Protein AF-A0A945ETF1-F1 (afdb_monomer)

Foldseek 3Di:
DPVVVVVVVVVVCVVVVVVVCCVVCVVVVVVVVVVVVVLVVVQVVCVVVVHHHPVVVVVVVVVVVVPD

pLDDT: mean 85.5, std 10.38, range [50.06, 96.06]

Solvent-accessible surface area (backbone atoms only — not comparable to full-atom values): 3860 Å² total; per-residue (Å²): 131,63,75,62,56,54,53,52,52,49,51,50,51,50,53,52,50,51,53,50,48,45,68,70,45,39,64,58,50,53,52,51,53,51,51,52,52,49,52,51,52,51,36,51,51,28,51,77,71,74,41,75,46,61,68,58,56,49,52,53,52,56,53,57,65,75,76,115

Secondary structure (DSSP, 8-state):
-HHHHHHHHHHHHHHHHHHHHHHHHHHHHHHHHHHHHHHHHHHHHHHHTTPPPHHHHHHHHHHHHTT-

Sequence (68 aa):
MTRGNEKILGIVFVIIGAALFISFAGRFLVEIIGAIISIMIINYGLKLQGLPAIWMLMMQWIHSFKFK

Structure (mmCIF, N/CA/C/O backbone):
data_AF-A0A945ETF1-F1
#
_entry.id   AF-A0A945ETF1-F1
#
loop_
_atom_site.group_PDB
_atom_site.id
_atom_site.type_symbol
_atom_site.label_atom_id
_atom_site.label_alt_id
_atom_site.label_comp_id
_atom_site.label_asym_id
_atom_site.label_entity_id
_atom_site.label_seq_id
_atom_site.pdbx_PDB_ins_code
_atom_site.Cartn_x
_atom_site.Cartn_y
_atom_site.Cartn_z
_atom_site.occupancy
_atom_site.B_iso_or_equiv
_atom_site.auth_seq_id
_atom_site.auth_comp_id
_atom_site.auth_asym_id
_atom_site.auth_atom_id
_atom_site.pdbx_PDB_model_num
ATOM 1 N N . MET A 1 1 ? 33.827 4.548 -31.144 1.00 54.66 1 MET A N 1
ATOM 2 C CA . MET A 1 1 ? 32.395 4.491 -31.528 1.00 54.66 1 MET A CA 1
ATOM 3 C C . MET A 1 1 ? 31.550 3.543 -30.656 1.00 54.66 1 MET A C 1
ATOM 5 O O . MET A 1 1 ? 30.366 3.412 -30.912 1.00 54.66 1 MET A O 1
ATOM 9 N N . THR A 1 2 ? 32.085 2.931 -29.590 1.00 59.38 2 THR A N 1
ATOM 10 C CA . THR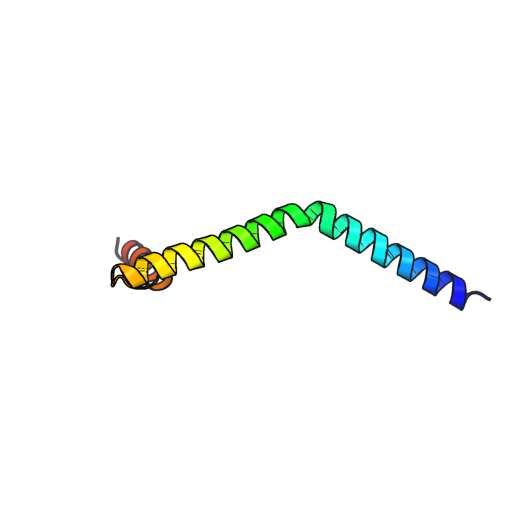 A 1 2 ? 31.394 1.901 -28.777 1.00 59.38 2 THR A CA 1
ATOM 11 C C . THR A 1 2 ? 30.552 2.438 -27.608 1.00 59.38 2 THR A C 1
ATOM 13 O O . THR A 1 2 ? 29.482 1.907 -27.336 1.00 59.38 2 THR A O 1
ATOM 16 N N . ARG A 1 3 ? 30.945 3.558 -26.982 1.00 63.34 3 ARG A N 1
ATOM 17 C CA . ARG A 1 3 ? 30.218 4.157 -25.835 1.00 63.34 3 ARG A CA 1
ATOM 18 C C . ARG A 1 3 ? 28.785 4.623 -26.137 1.00 63.34 3 ARG A C 1
ATOM 20 O O . ARG A 1 3 ? 27.980 4.734 -25.217 1.00 63.34 3 ARG A O 1
ATOM 27 N N . GLY A 1 4 ? 28.478 4.960 -27.392 1.00 67.88 4 GLY A N 1
ATOM 28 C CA . GLY A 1 4 ? 27.141 5.414 -27.797 1.00 67.88 4 GLY A CA 1
ATOM 29 C C . GLY A 1 4 ? 26.128 4.270 -27.835 1.00 67.88 4 GLY A C 1
ATOM 30 O O . GLY A 1 4 ? 25.041 4.394 -27.278 1.00 67.88 4 GLY A O 1
ATOM 31 N N . ASN A 1 5 ? 26.522 3.131 -28.412 1.00 75.69 5 ASN A N 1
ATOM 32 C CA . ASN A 1 5 ? 25.654 1.960 -28.537 1.00 75.69 5 ASN A CA 1
ATOM 33 C C . ASN A 1 5 ? 25.335 1.322 -27.181 1.00 75.69 5 ASN A C 1
ATOM 35 O O . ASN A 1 5 ? 24.193 0.941 -26.955 1.00 75.69 5 ASN A O 1
ATOM 39 N N . GLU A 1 6 ? 26.296 1.262 -26.258 1.00 84.56 6 GLU A N 1
ATOM 40 C CA . GLU A 1 6 ? 26.078 0.706 -24.912 1.00 84.56 6 GLU A CA 1
ATOM 41 C C . GLU A 1 6 ? 25.061 1.519 -24.101 1.00 84.56 6 GLU A C 1
ATOM 43 O O . GLU A 1 6 ? 24.209 0.952 -23.420 1.00 84.56 6 GLU A O 1
ATOM 48 N N . LYS A 1 7 ? 25.094 2.854 -24.216 1.00 82.50 7 LYS A N 1
ATOM 49 C CA . LYS A 1 7 ? 24.104 3.729 -23.570 1.00 82.50 7 LYS A CA 1
ATOM 50 C C . LYS A 1 7 ? 22.700 3.515 -24.128 1.00 82.50 7 LYS A C 1
ATOM 52 O O . LYS A 1 7 ? 21.747 3.455 -23.358 1.00 82.50 7 LYS A O 1
ATOM 57 N N . ILE A 1 8 ? 22.576 3.388 -25.448 1.00 90.25 8 ILE A N 1
ATOM 58 C CA . ILE A 1 8 ? 21.288 3.136 -26.107 1.00 90.25 8 ILE A CA 1
ATOM 59 C C . ILE A 1 8 ? 20.746 1.767 -25.686 1.00 90.25 8 ILE A C 1
ATOM 61 O O . ILE A 1 8 ? 19.588 1.667 -25.291 1.00 90.25 8 ILE A O 1
ATOM 65 N N . LEU A 1 9 ? 21.596 0.737 -25.681 1.00 90.38 9 LEU A N 1
ATOM 66 C CA . LEU A 1 9 ? 21.236 -0.606 -25.228 1.00 90.38 9 LEU A CA 1
ATOM 67 C C . LEU A 1 9 ? 20.755 -0.591 -23.766 1.00 90.38 9 LEU A C 1
ATOM 69 O O . LEU A 1 9 ? 19.724 -1.176 -23.448 1.00 90.38 9 LEU A O 1
ATOM 73 N N . GLY A 1 10 ? 21.454 0.139 -22.890 1.00 91.38 10 GLY A N 1
ATOM 74 C CA . GLY A 1 10 ? 21.067 0.306 -21.489 1.00 91.38 10 GLY A CA 1
ATOM 75 C C . GLY A 1 10 ? 19.694 0.960 -21.318 1.00 91.38 10 GLY A C 1
ATOM 76 O O . GLY A 1 10 ? 18.876 0.469 -20.544 1.00 91.38 10 GLY A O 1
ATOM 77 N N . ILE A 1 11 ? 19.399 2.018 -22.081 1.00 93.56 11 ILE A N 1
ATOM 78 C CA . ILE A 1 11 ? 18.079 2.671 -22.068 1.00 93.56 11 ILE A CA 1
ATOM 79 C C . ILE A 1 11 ? 16.985 1.692 -22.519 1.00 93.56 11 ILE A C 1
ATOM 81 O O . ILE A 1 11 ? 15.929 1.626 -21.893 1.00 93.56 11 ILE A O 1
ATOM 85 N N . VAL A 1 12 ? 17.245 0.886 -23.553 1.00 95.00 12 VAL A N 1
ATOM 86 C CA . VAL A 1 12 ? 16.302 -0.139 -24.029 1.00 95.00 12 VAL A CA 1
ATOM 87 C C . VAL A 1 12 ? 16.013 -1.176 -22.939 1.00 95.00 12 VAL A C 1
ATOM 89 O O . VAL A 1 12 ? 14.848 -1.488 -22.692 1.00 95.00 12 VAL A O 1
ATOM 92 N N . PHE A 1 13 ? 17.037 -1.656 -22.228 1.00 96.06 13 PHE A N 1
ATOM 93 C CA . PHE A 1 13 ? 16.847 -2.581 -21.107 1.00 96.06 13 PHE A CA 1
ATOM 94 C C . PHE A 1 13 ? 16.049 -1.968 -19.954 1.00 96.06 13 PHE A C 1
ATOM 96 O O . PHE A 1 13 ? 15.197 -2.650 -19.388 1.00 96.06 13 PHE A O 1
ATOM 103 N N . VAL A 1 14 ? 16.267 -0.68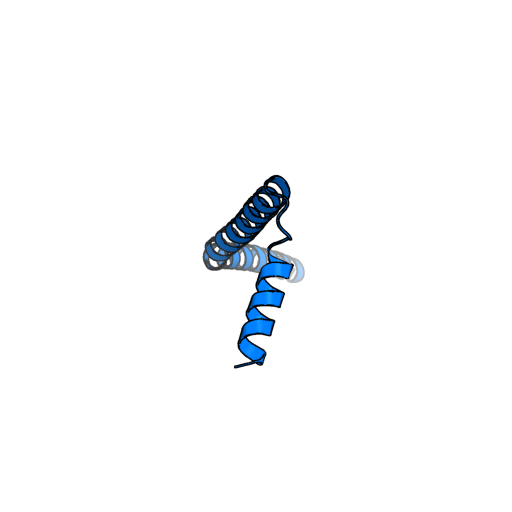9 -19.629 1.00 95.75 14 VAL A N 1
ATOM 104 C CA . VAL A 1 14 ? 15.479 0.015 -18.602 1.00 95.75 14 VAL A CA 1
ATOM 105 C C . VAL A 1 14 ? 14.008 0.096 -19.005 1.00 95.75 14 VAL A C 1
ATOM 107 O O . VAL A 1 14 ? 13.139 -0.199 -18.188 1.00 95.75 14 VAL A O 1
ATOM 110 N N . ILE A 1 15 ? 13.717 0.442 -20.261 1.00 95.69 15 ILE A N 1
ATOM 111 C CA . ILE A 1 15 ? 12.339 0.547 -20.759 1.00 95.69 15 ILE A CA 1
ATOM 112 C C . ILE A 1 15 ? 11.643 -0.819 -20.726 1.00 95.69 15 ILE A C 1
ATOM 114 O O . ILE A 1 15 ? 10.531 -0.926 -20.211 1.00 95.69 15 ILE A O 1
ATOM 118 N N . ILE A 1 16 ? 12.299 -1.872 -21.223 1.00 95.94 16 ILE A N 1
ATOM 119 C CA . ILE A 1 16 ? 11.739 -3.231 -21.228 1.00 95.94 16 ILE A CA 1
ATOM 120 C C . ILE A 1 16 ? 11.545 -3.738 -19.796 1.00 95.94 16 ILE A C 1
ATOM 122 O O . ILE A 1 16 ? 10.484 -4.264 -19.468 1.00 95.94 16 ILE A O 1
ATOM 126 N N . GLY A 1 17 ? 12.538 -3.544 -18.926 1.00 93.31 17 GLY A N 1
ATOM 127 C CA . GLY A 1 17 ? 12.462 -3.935 -17.521 1.00 93.31 17 GLY A CA 1
ATOM 128 C C . GLY A 1 17 ? 11.325 -3.229 -16.784 1.00 93.31 17 GLY A C 1
ATOM 129 O O . GLY A 1 17 ? 10.563 -3.882 -16.076 1.00 93.31 17 GLY A O 1
ATOM 130 N N . ALA A 1 18 ? 11.151 -1.924 -17.002 1.00 91.19 18 ALA A N 1
ATOM 131 C CA . ALA A 1 18 ? 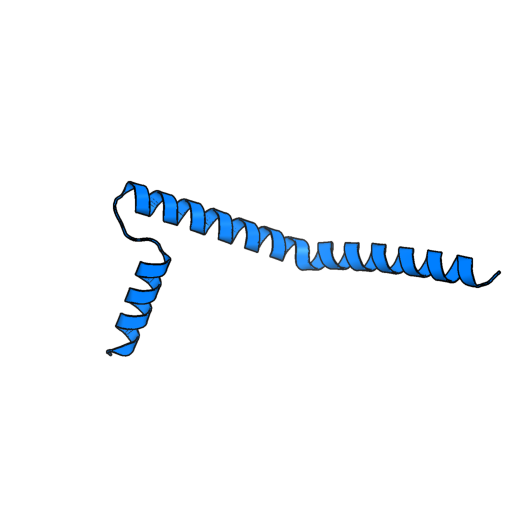10.049 -1.160 -16.426 1.00 91.19 18 ALA A CA 1
ATOM 132 C C . ALA A 1 18 ? 8.685 -1.629 -16.956 1.00 91.19 18 ALA A C 1
ATOM 134 O O . ALA A 1 18 ? 7.754 -1.808 -16.173 1.00 91.19 18 ALA A O 1
ATOM 135 N N . ALA A 1 19 ? 8.566 -1.886 -18.262 1.00 91.00 19 ALA A N 1
ATOM 136 C CA . ALA A 1 19 ? 7.333 -2.392 -18.861 1.00 91.00 19 ALA A CA 1
ATOM 137 C C . ALA A 1 19 ? 6.959 -3.783 -18.323 1.00 91.00 19 ALA A C 1
ATOM 139 O O . ALA A 1 19 ? 5.803 -4.016 -17.975 1.00 91.00 19 ALA A O 1
ATOM 140 N N . LEU A 1 20 ? 7.932 -4.691 -18.191 1.00 91.06 20 LEU A N 1
ATOM 141 C CA . LEU A 1 20 ? 7.719 -6.008 -17.587 1.00 91.06 20 LEU A CA 1
ATOM 142 C C . LEU A 1 20 ? 7.340 -5.885 -16.111 1.00 91.06 20 LEU A C 1
ATOM 144 O O . LEU A 1 20 ? 6.374 -6.508 -15.680 1.00 91.06 20 LEU A O 1
ATOM 148 N N . PHE A 1 21 ? 8.042 -5.045 -15.349 1.00 87.94 21 PHE A N 1
ATOM 149 C CA . PHE A 1 21 ? 7.727 -4.800 -13.945 1.00 87.94 21 PHE A CA 1
ATOM 150 C C . PHE A 1 21 ? 6.295 -4.289 -13.770 1.00 87.94 21 PHE A C 1
ATOM 152 O O . PHE A 1 21 ? 5.553 -4.827 -12.957 1.00 87.94 21 PHE A O 1
ATOM 159 N N . ILE A 1 22 ? 5.866 -3.312 -14.571 1.00 88.00 22 ILE A N 1
ATOM 160 C CA . ILE A 1 22 ? 4.494 -2.793 -14.530 1.00 88.00 22 ILE A CA 1
ATOM 161 C C . ILE A 1 22 ? 3.487 -3.855 -14.992 1.00 88.00 22 ILE A C 1
ATOM 163 O O . ILE A 1 22 ? 2.418 -3.964 -14.405 1.00 88.00 22 ILE A O 1
ATOM 167 N N . SER A 1 23 ? 3.807 -4.670 -15.998 1.00 86.00 23 SER A N 1
ATOM 168 C CA . SER A 1 23 ? 2.904 -5.728 -16.472 1.00 86.00 23 SER A CA 1
ATOM 169 C C . SER A 1 23 ? 2.669 -6.808 -15.407 1.00 86.00 23 SER A C 1
ATOM 171 O O . SER A 1 23 ? 1.533 -7.212 -15.164 1.00 86.00 23 SER A O 1
ATOM 173 N N . PHE A 1 24 ? 3.725 -7.231 -14.704 1.00 86.25 24 PHE A N 1
ATOM 174 C CA . PHE A 1 24 ? 3.626 -8.260 -13.666 1.00 86.25 24 PHE A CA 1
ATOM 175 C C . PHE A 1 24 ? 3.150 -7.714 -12.312 1.00 86.25 24 PHE A C 1
ATOM 177 O O . PHE A 1 24 ? 2.312 -8.334 -11.660 1.00 86.25 24 PHE A O 1
ATOM 184 N N . ALA A 1 25 ? 3.652 -6.556 -11.879 1.00 85.56 25 ALA A N 1
ATOM 185 C CA . ALA A 1 25 ? 3.358 -5.974 -10.568 1.00 85.56 25 ALA A CA 1
ATOM 186 C C . ALA A 1 25 ? 2.247 -4.912 -10.597 1.00 85.56 25 ALA A C 1
ATOM 188 O O . ALA A 1 25 ? 1.806 -4.459 -9.545 1.00 85.56 25 ALA A O 1
ATOM 189 N N . GLY A 1 26 ? 1.761 -4.509 -11.773 1.00 81.56 26 GLY A N 1
ATOM 190 C CA . GLY A 1 26 ? 0.749 -3.458 -11.911 1.00 81.56 26 GLY A CA 1
ATOM 191 C C . GLY A 1 26 ? -0.566 -3.818 -11.234 1.00 81.56 26 GLY A C 1
ATOM 192 O O . GLY A 1 26 ? -1.124 -3.002 -10.505 1.00 81.56 26 GLY A O 1
ATOM 193 N N . ARG A 1 27 ? -1.025 -5.066 -11.384 1.00 85.94 27 ARG A N 1
ATOM 194 C CA . ARG A 1 27 ? -2.220 -5.547 -10.674 1.00 85.94 27 ARG A CA 1
ATOM 195 C C . ARG A 1 27 ? -2.026 -5.509 -9.156 1.00 85.94 27 ARG A C 1
ATOM 197 O O . ARG A 1 27 ? -2.900 -5.030 -8.444 1.00 85.94 27 ARG A O 1
ATOM 204 N N . PHE A 1 28 ? -0.855 -5.930 -8.682 1.00 87.25 28 PHE A N 1
ATOM 205 C CA . PHE A 1 28 ? -0.499 -5.881 -7.265 1.00 87.25 28 PHE A CA 1
ATOM 206 C C . PHE A 1 28 ? -0.459 -4.439 -6.726 1.00 87.25 28 PHE A C 1
ATOM 208 O O . PHE A 1 28 ? -0.969 -4.171 -5.642 1.00 87.25 28 PHE A O 1
ATOM 215 N N . LEU A 1 29 ? 0.060 -3.484 -7.504 1.00 86.38 29 LEU A N 1
ATOM 216 C CA . LEU A 1 29 ? 0.039 -2.055 -7.167 1.00 86.38 29 LEU A CA 1
ATOM 217 C C . LEU A 1 29 ? -1.386 -1.508 -7.041 1.00 86.38 29 LEU A C 1
ATOM 219 O O . LEU A 1 29 ? -1.681 -0.788 -6.088 1.00 86.38 29 LEU A O 1
ATOM 223 N N . VAL A 1 30 ? -2.276 -1.860 -7.974 1.00 88.44 30 VAL A N 1
ATOM 224 C CA . VAL A 1 30 ? -3.688 -1.448 -7.918 1.00 88.44 30 VAL A CA 1
ATOM 225 C C . VAL A 1 30 ? -4.372 -2.022 -6.676 1.00 88.44 30 VAL A C 1
ATOM 227 O O . VAL A 1 30 ? -5.086 -1.296 -5.985 1.00 88.44 30 VAL A O 1
ATOM 230 N N . GLU A 1 31 ? -4.117 -3.289 -6.350 1.00 89.62 31 GLU A N 1
ATOM 231 C CA . GLU A 1 31 ? -4.663 -3.935 -5.151 1.00 89.62 31 GLU A CA 1
ATOM 232 C C . GLU A 1 31 ? -4.151 -3.278 -3.856 1.00 89.62 31 GLU A C 1
ATOM 234 O O . GLU A 1 31 ? -4.947 -3.024 -2.951 1.00 89.62 31 GLU A O 1
ATOM 239 N N . ILE A 1 32 ? -2.867 -2.897 -3.783 1.00 91.44 32 ILE A N 1
ATOM 240 C CA . ILE A 1 32 ? -2.312 -2.145 -2.642 1.00 91.44 32 ILE A CA 1
ATOM 241 C C . ILE A 1 32 ? -3.002 -0.788 -2.483 1.00 91.44 32 ILE A C 1
ATOM 243 O O . ILE A 1 32 ? -3.421 -0.433 -1.380 1.00 91.44 32 ILE A O 1
ATOM 247 N N . ILE A 1 33 ? -3.131 -0.018 -3.567 1.00 93.25 33 ILE A N 1
ATOM 248 C CA . ILE A 1 33 ? -3.784 1.297 -3.521 1.00 93.25 33 ILE A CA 1
ATOM 249 C C . ILE A 1 33 ? -5.242 1.143 -3.070 1.00 93.25 33 ILE A C 1
ATOM 251 O O . ILE A 1 33 ? -5.697 1.879 -2.192 1.00 93.25 33 ILE A O 1
ATOM 255 N N . GLY A 1 34 ? -5.958 0.152 -3.609 1.00 93.19 34 GLY A N 1
ATOM 256 C CA . GLY A 1 34 ? -7.325 -0.166 -3.201 1.00 93.19 34 GLY A CA 1
ATOM 257 C C . GLY A 1 34 ? -7.432 -0.529 -1.718 1.00 93.19 34 GLY A C 1
ATOM 258 O O . GLY A 1 34 ? -8.337 -0.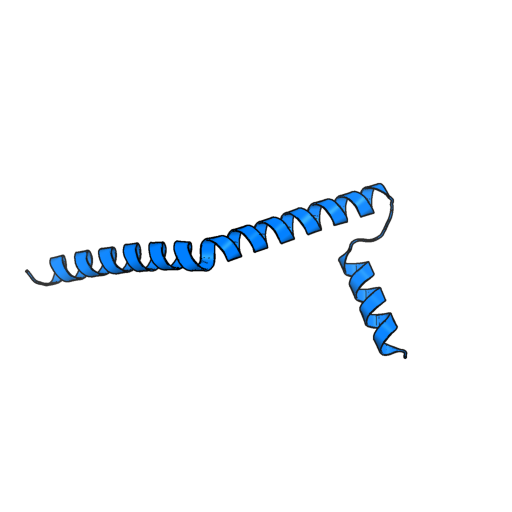047 -1.031 1.00 93.19 34 GLY A O 1
ATOM 259 N N . ALA A 1 35 ? -6.484 -1.310 -1.194 1.00 91.62 35 ALA A N 1
ATOM 260 C CA . ALA A 1 35 ? -6.424 -1.651 0.224 1.00 91.62 35 ALA A CA 1
ATOM 261 C C . ALA A 1 35 ? -6.209 -0.408 1.105 1.00 91.62 35 ALA A C 1
ATOM 263 O O . ALA A 1 35 ? -6.918 -0.233 2.097 1.00 91.62 35 ALA A O 1
ATOM 264 N N . ILE A 1 36 ? -5.299 0.495 0.722 1.00 92.94 36 ILE A N 1
ATOM 265 C CA . ILE A 1 36 ? -5.042 1.746 1.455 1.00 92.94 36 ILE A CA 1
ATOM 266 C C . ILE A 1 36 ? -6.300 2.622 1.490 1.00 92.94 36 ILE A C 1
ATOM 268 O O . ILE A 1 36 ? -6.716 3.054 2.566 1.00 92.94 36 ILE A O 1
ATOM 272 N N . ILE A 1 37 ? -6.937 2.849 0.337 1.00 94.81 37 ILE A N 1
ATOM 273 C CA . ILE A 1 37 ? -8.166 3.651 0.245 1.00 94.81 37 ILE A CA 1
ATOM 274 C C . ILE A 1 37 ? -9.272 3.031 1.106 1.00 94.81 37 ILE A C 1
ATOM 276 O O . ILE A 1 37 ? -9.937 3.739 1.862 1.00 94.81 37 ILE A O 1
ATOM 280 N N . SER A 1 38 ? -9.433 1.708 1.052 1.00 93.12 38 SER A N 1
ATOM 281 C CA . SER A 1 38 ? -10.429 0.994 1.857 1.00 93.12 38 SER A CA 1
ATOM 282 C C . SER A 1 38 ? -10.192 1.192 3.357 1.00 93.12 38 SER A C 1
ATOM 284 O O . SER A 1 38 ? -11.122 1.540 4.082 1.00 93.12 38 SER A O 1
ATOM 286 N N . ILE A 1 39 ? -8.946 1.058 3.827 1.00 91.88 39 ILE A N 1
ATOM 287 C CA . ILE A 1 39 ? -8.584 1.312 5.232 1.00 91.88 39 ILE A CA 1
ATOM 288 C C . ILE A 1 39 ? -8.902 2.759 5.625 1.00 91.88 39 ILE A C 1
ATOM 290 O O . ILE A 1 39 ? -9.445 2.989 6.705 1.00 91.88 39 ILE A O 1
ATOM 294 N N . MET A 1 40 ? -8.607 3.735 4.759 1.00 90.75 40 MET A N 1
ATOM 295 C CA . MET A 1 40 ? -8.921 5.143 5.019 1.00 90.75 40 MET A CA 1
ATOM 296 C C . MET A 1 40 ? -10.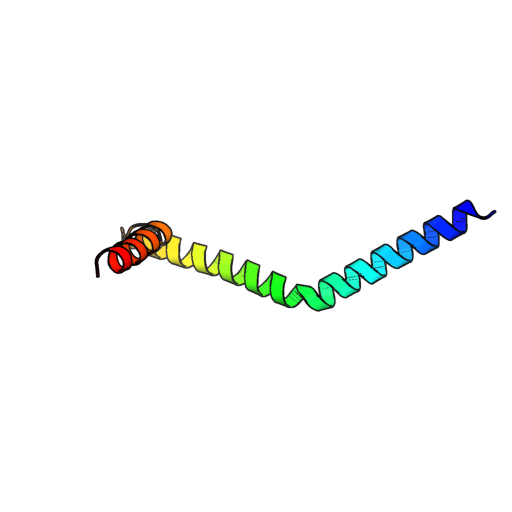428 5.380 5.159 1.00 90.75 40 MET A C 1
ATOM 298 O O . MET A 1 40 ? -10.844 6.052 6.103 1.00 90.75 40 MET A O 1
ATOM 302 N N . ILE A 1 41 ? -11.241 4.806 4.267 1.00 94.19 41 ILE A N 1
ATOM 303 C CA . ILE A 1 41 ? -12.707 4.908 4.314 1.00 94.19 41 ILE A CA 1
ATOM 304 C C . ILE A 1 41 ? -13.245 4.295 5.605 1.00 94.19 41 ILE A C 1
ATOM 306 O O . ILE A 1 41 ? -14.040 4.933 6.295 1.00 94.19 41 ILE A O 1
ATOM 310 N N . ILE A 1 42 ? -12.793 3.092 5.970 1.00 91.56 42 ILE A N 1
ATOM 311 C CA . ILE A 1 42 ? -13.251 2.442 7.203 1.00 91.56 42 ILE A CA 1
ATOM 312 C C . ILE A 1 42 ? -12.832 3.271 8.422 1.00 91.56 42 ILE A C 1
ATOM 314 O O . ILE A 1 42 ? -13.648 3.514 9.308 1.00 91.56 42 ILE A O 1
ATOM 318 N N . ASN A 1 43 ? -11.593 3.770 8.463 1.00 92.00 43 ASN A N 1
ATOM 319 C CA . ASN A 1 43 ? -11.117 4.592 9.573 1.00 92.00 43 ASN A CA 1
ATOM 320 C C . ASN A 1 43 ? -11.911 5.903 9.703 1.00 92.00 43 ASN A C 1
ATOM 322 O O . ASN A 1 43 ? -12.234 6.336 10.809 1.00 92.00 43 ASN A O 1
ATOM 326 N N . TYR A 1 44 ? -12.267 6.519 8.576 1.00 91.44 44 TYR A N 1
ATOM 327 C CA . TYR A 1 44 ? -13.132 7.692 8.556 1.00 91.44 44 TYR A CA 1
ATOM 328 C C . TYR A 1 44 ? -14.555 7.364 9.035 1.00 91.44 44 TYR A C 1
ATOM 330 O O . TYR A 1 44 ? -15.104 8.099 9.853 1.00 91.44 44 TYR A O 1
ATOM 338 N N . GLY A 1 45 ? -15.125 6.234 8.608 1.00 93.25 45 GLY A N 1
ATOM 339 C CA . GLY A 1 45 ? -16.425 5.753 9.081 1.00 93.25 45 GLY A CA 1
ATOM 340 C C . GLY A 1 45 ? -16.453 5.502 10.591 1.00 93.25 45 GLY A C 1
ATOM 341 O O . GLY A 1 45 ? -17.377 5.944 11.269 1.00 93.25 45 GLY A O 1
ATOM 342 N N . LEU A 1 46 ? -15.406 4.879 11.141 1.00 93.06 46 LEU A N 1
ATOM 343 C CA . LEU A 1 46 ? -15.254 4.686 12.588 1.00 93.06 46 LEU A CA 1
ATOM 344 C C . LEU A 1 46 ? -15.195 6.023 13.327 1.00 93.06 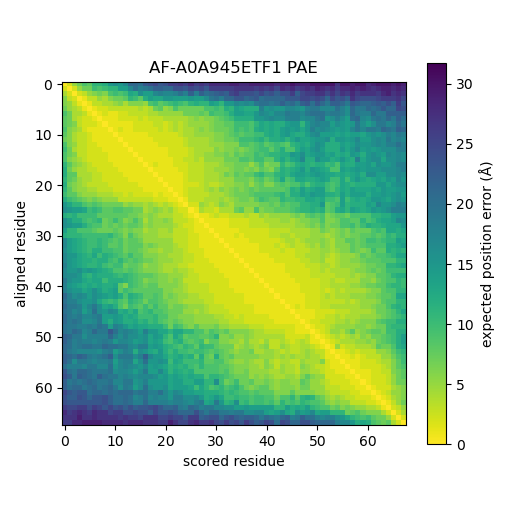46 LEU A C 1
ATOM 346 O O . LEU A 1 46 ? -15.900 6.207 14.317 1.00 93.06 46 LEU A O 1
ATOM 350 N N . LYS A 1 47 ? -14.433 6.988 12.799 1.00 91.50 47 LYS A N 1
ATOM 351 C CA . LYS A 1 47 ? -14.369 8.341 13.361 1.00 91.50 47 LYS A CA 1
ATOM 352 C C . LYS A 1 47 ? -15.747 9.008 13.404 1.00 91.50 47 LYS A C 1
ATOM 354 O O . LYS A 1 47 ? -16.074 9.630 14.411 1.00 91.50 47 LYS A O 1
ATOM 359 N N . LEU A 1 48 ? -16.556 8.874 12.351 1.00 92.44 48 LEU A N 1
ATOM 360 C CA . LEU A 1 48 ? -17.922 9.416 12.320 1.00 92.44 48 LEU A CA 1
ATOM 361 C C . LEU A 1 48 ? -18.845 8.767 13.360 1.00 92.44 48 LEU A C 1
ATOM 363 O O . LEU A 1 48 ? -19.750 9.423 13.864 1.00 92.44 48 LEU A O 1
ATOM 367 N N . GLN A 1 49 ? -18.603 7.504 13.706 1.00 91.94 49 GLN A N 1
ATOM 368 C CA . GLN A 1 49 ? -19.352 6.777 14.733 1.00 91.94 49 GLN A CA 1
ATOM 369 C C . GLN A 1 49 ? -18.794 6.984 16.152 1.00 91.94 49 GLN A C 1
ATOM 371 O O . GLN A 1 49 ? -19.294 6.380 17.098 1.00 91.94 49 GLN A O 1
ATOM 376 N N . GLY A 1 50 ? -17.753 7.810 16.323 1.00 90.12 50 GLY A N 1
ATOM 377 C CA . GLY A 1 50 ? -17.077 7.996 17.611 1.00 90.12 50 GLY A CA 1
ATOM 378 C C . GLY A 1 50 ? -16.279 6.771 18.073 1.00 90.12 50 GLY A C 1
ATOM 379 O O . GLY A 1 50 ? -15.902 6.686 19.241 1.00 90.12 50 GLY A O 1
ATOM 380 N N . LEU A 1 51 ? -16.023 5.819 17.172 1.00 88.44 51 LEU A N 1
ATOM 381 C CA . LEU A 1 51 ? -15.273 4.600 17.449 1.00 88.44 51 LEU A CA 1
ATOM 382 C C . LEU A 1 51 ? -13.763 4.825 17.259 1.00 88.44 51 LEU A C 1
ATOM 384 O O . LEU A 1 51 ? -13.344 5.646 16.435 1.00 88.44 51 LEU A O 1
ATOM 388 N N . PRO A 1 52 ? -12.919 4.094 18.010 1.00 86.25 52 PRO A N 1
ATOM 389 C CA . PRO A 1 52 ? -11.473 4.176 17.869 1.00 86.25 52 PRO A CA 1
ATOM 390 C C . PRO A 1 52 ? -11.014 3.649 16.503 1.00 86.25 52 PRO A C 1
ATOM 392 O O . PRO A 1 52 ? -11.667 2.815 15.879 1.00 86.25 52 PRO A O 1
ATOM 395 N N . ALA A 1 53 ? -9.858 4.134 16.049 1.00 86.06 53 ALA A N 1
ATOM 396 C CA . ALA A 1 53 ? -9.276 3.764 14.762 1.00 86.06 53 ALA A CA 1
ATOM 397 C C . ALA A 1 53 ? -9.072 2.244 14.615 1.00 86.06 53 ALA A C 1
ATOM 399 O O . ALA A 1 53 ? -8.781 1.551 15.593 1.00 86.06 53 ALA A O 1
ATOM 400 N N . ILE A 1 54 ? -9.107 1.750 13.370 1.00 84.44 54 ILE A N 1
ATOM 401 C CA . ILE A 1 54 ? -8.883 0.328 13.021 1.00 84.44 54 ILE A CA 1
ATOM 402 C C . ILE A 1 54 ? -7.669 -0.273 13.731 1.00 84.44 54 ILE A C 1
ATOM 404 O O . ILE A 1 54 ? -7.728 -1.401 14.212 1.00 84.44 54 ILE A O 1
ATOM 408 N N . TRP A 1 55 ? -6.568 0.476 13.813 1.00 82.12 55 TRP A N 1
ATOM 409 C CA . TRP A 1 55 ? -5.336 -0.021 14.417 1.00 82.12 55 TRP A CA 1
ATOM 410 C C . TRP A 1 55 ? -5.506 -0.363 15.903 1.00 82.12 55 TRP A C 1
ATOM 412 O O . TRP A 1 55 ? -4.990 -1.377 16.370 1.00 82.12 55 TRP A O 1
ATOM 422 N N . MET A 1 56 ? -6.285 0.435 16.641 1.00 83.00 56 MET A N 1
ATOM 423 C CA . MET A 1 56 ? -6.597 0.146 18.042 1.00 83.00 56 MET A CA 1
ATOM 424 C C . MET A 1 56 ? -7.479 -1.096 18.174 1.00 83.00 56 MET A C 1
ATOM 426 O O . MET A 1 56 ? -7.237 -1.912 19.060 1.00 83.00 56 MET A O 1
ATOM 430 N N . LEU A 1 57 ? -8.448 -1.279 17.269 1.00 83.44 57 LEU A N 1
ATOM 431 C CA . LEU A 1 57 ? -9.285 -2.484 17.229 1.00 83.44 57 LEU A CA 1
ATOM 432 C C . LEU A 1 57 ? -8.446 -3.739 16.934 1.00 83.44 57 LEU A C 1
ATOM 434 O O . LEU A 1 57 ? -8.620 -4.761 17.594 1.00 83.44 57 LEU A O 1
ATOM 438 N N . MET A 1 58 ? -7.480 -3.655 16.012 1.00 83.38 58 MET A N 1
ATOM 439 C CA . MET A 1 58 ? -6.529 -4.743 15.751 1.00 83.38 58 MET A CA 1
ATOM 440 C C . MET A 1 58 ? -5.647 -5.044 16.965 1.00 83.38 58 MET A C 1
ATOM 442 O O . MET A 1 58 ? -5.474 -6.210 17.307 1.00 83.38 58 MET A O 1
ATOM 446 N N . MET A 1 59 ? -5.107 -4.025 17.642 1.00 83.25 59 MET A N 1
ATOM 447 C CA . MET A 1 59 ? -4.312 -4.233 18.857 1.00 83.25 59 MET A CA 1
ATOM 448 C C . MET A 1 59 ? -5.126 -4.886 19.975 1.00 83.25 59 MET A C 1
ATOM 450 O O . MET A 1 59 ? -4.627 -5.808 20.616 1.00 83.25 59 MET A O 1
ATOM 454 N N . GLN A 1 60 ? -6.374 -4.458 20.188 1.00 82.25 60 GLN A N 1
ATOM 455 C CA . GLN A 1 60 ? -7.280 -5.089 21.152 1.00 82.25 60 GLN A CA 1
ATOM 456 C C . GLN A 1 60 ? -7.574 -6.545 20.788 1.00 82.25 60 GLN A C 1
ATOM 458 O O . GLN A 1 60 ? -7.559 -7.413 21.660 1.00 82.25 60 GLN A O 1
ATOM 463 N N . TRP A 1 61 ? -7.789 -6.828 19.502 1.00 82.19 61 TRP A N 1
ATOM 464 C CA . TRP A 1 61 ? -7.999 -8.186 19.010 1.00 82.19 61 TRP A CA 1
ATOM 465 C C . TRP A 1 61 ? -6.760 -9.060 19.245 1.00 82.19 61 TRP A C 1
ATOM 467 O O . TRP A 1 61 ? -6.875 -10.110 19.864 1.00 82.19 61 TRP A O 1
ATOM 477 N N . ILE A 1 62 ? -5.560 -8.600 18.878 1.00 84.69 62 ILE A N 1
ATOM 478 C CA . ILE A 1 62 ? -4.296 -9.317 19.137 1.00 84.69 62 ILE A CA 1
ATOM 479 C C . ILE A 1 62 ? -4.087 -9.548 20.642 1.00 84.69 62 ILE A C 1
ATOM 481 O O . ILE A 1 62 ? -3.675 -10.634 21.050 1.00 84.69 62 ILE A O 1
ATOM 485 N N . HIS A 1 63 ? -4.396 -8.557 21.481 1.00 78.00 63 HIS A N 1
ATOM 486 C CA . HIS A 1 63 ? -4.325 -8.706 22.935 1.00 78.00 63 HIS A CA 1
ATOM 487 C C . HIS A 1 63 ? -5.304 -9.759 23.467 1.00 78.00 63 HIS A C 1
ATOM 489 O O . HIS A 1 63 ? -4.933 -10.517 24.359 1.00 78.00 63 HIS A O 1
ATOM 495 N N . SER A 1 64 ? -6.509 -9.851 22.901 1.00 78.69 64 SER A N 1
ATOM 496 C CA . SER A 1 64 ? -7.500 -10.883 23.238 1.00 78.69 64 SER A CA 1
ATOM 497 C C . SER A 1 64 ? -6.983 -12.306 22.968 1.00 78.69 64 SER A C 1
ATOM 499 O O . SER A 1 64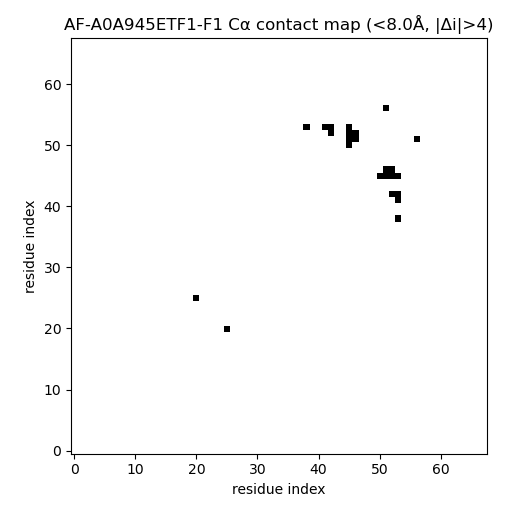 ? -7.205 -13.199 23.782 1.00 78.69 64 SER A O 1
ATOM 501 N N . PHE A 1 65 ? -6.200 -12.521 21.902 1.00 74.50 65 PHE A N 1
ATOM 502 C CA . PHE A 1 65 ? -5.574 -13.829 21.634 1.00 74.50 65 PHE A CA 1
ATOM 503 C C . PHE A 1 65 ? -4.445 -14.190 22.596 1.00 74.50 65 PHE A C 1
ATOM 505 O O . PHE A 1 65 ? -4.157 -15.367 22.774 1.00 74.50 65 PHE A O 1
ATOM 512 N N . LYS A 1 66 ? -3.790 -13.203 23.214 1.00 60.09 66 LYS A N 1
ATOM 513 C CA . LYS A 1 66 ? -2.638 -13.444 24.094 1.00 60.09 66 LYS A CA 1
ATOM 514 C C . LYS A 1 66 ? -3.021 -13.924 25.501 1.00 60.09 66 LYS A C 1
ATOM 516 O O . LYS A 1 66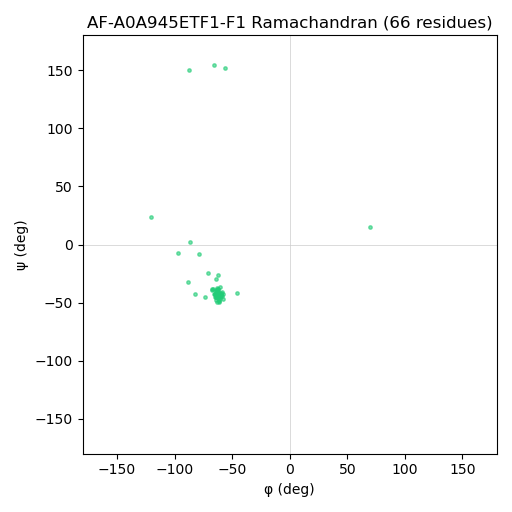 ? -2.131 -14.273 26.268 1.00 60.09 66 LYS A O 1
ATOM 521 N N . PHE A 1 67 ? -4.312 -13.918 25.83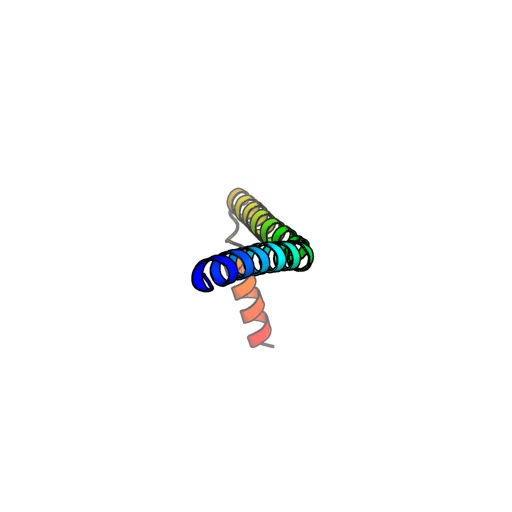4 1.00 57.06 67 PHE A N 1
ATOM 522 C CA . PHE A 1 67 ? -4.847 -14.269 27.156 1.00 57.06 67 PHE A CA 1
ATOM 523 C C . PHE A 1 67 ? -5.827 -15.455 27.128 1.00 57.06 67 PHE A C 1
ATOM 525 O O . PHE A 1 67 ? -6.649 -15.594 28.034 1.00 57.06 67 PHE A O 1
ATOM 532 N N . LYS A 1 68 ? -5.738 -16.320 26.116 1.00 50.06 68 LYS A N 1
ATOM 533 C CA . LYS A 1 68 ? -6.473 -17.586 26.053 1.00 50.06 68 LYS A CA 1
ATOM 534 C C . LYS A 1 68 ? -5.502 -18.744 25.876 1.00 50.06 68 LYS A C 1
ATOM 536 O O . LYS A 1 68 ? -5.794 -19.814 26.446 1.00 50.06 68 LYS A O 1
#

Radius of gyration: 22.92 Å; Cα contacts (8 Å, |Δi|>4): 12; chains: 1; bounding box: 52×27×59 Å

Mean predicted aligned error: 9.47 Å